Protein AF-A0A820RQ35-F1 (afdb_monomer_lite)

Secondary structure (DSSP, 8-state):
-HHHHHHHHHHHHHHHHHHHHHHHHHHHTT--EEEEETTTTEESSSPP-S----TT-GGGGGGT-EEEE-SS-EEEEBTTTBT------EEESS-TT-HHHHHHIIIIIHHHHTTS----------------------

Foldseek 3Di:
DVVVVVVLVVVLVVVVVLLVVLQVLCVVVVKHKWWQRQVFQATPPDDDDPDGHHQLDPVCVVQVWDWDDPPVDIATQDPVCGRPFDFIDMDIPDDCPPPSNVVSCCPRAVVVVVPDPDDDDDDDDDPDDDDDPRRTDD

Radius of gyration: 15.51 Å; chains: 1; bounding box: 40×39×36 Å

pLDDT: mean 77.65, std 22.09, range [25.84, 96.56]

Sequence (138 aa):
SPKVEEERNELTGQFIKLAHEMCAYLAAKQYWADFIDPSSGRPYYGPHTSDTLFETDERFRYFGINIVDLGCCRVVEHLQHGTHVFVGCVFTSALKNDPNVQHLLKEFVTPQLKNQPLQETTEEKNDNNSVLSAINLK

Structure (mmCIF, N/CA/C/O backbone):
data_AF-A0A820RQ35-F1
#
_entry.id   AF-A0A820RQ35-F1
#
loop_
_atom_site.group_PDB
_atom_site.id
_atom_site.type_symbol
_atom_site.label_atom_id
_atom_site.label_alt_id
_atom_site.label_comp_id
_atom_site.label_asym_id
_atom_site.label_entity_id
_atom_site.label_seq_id
_atom_site.pdbx_PDB_ins_code
_atom_site.Cartn_x
_atom_site.Cartn_y
_atom_site.Cartn_z
_atom_site.occupancy
_atom_site.B_iso_or_equiv
_atom_site.auth_seq_id
_atom_site.auth_comp_id
_atom_site.auth_asym_id
_atom_site.auth_atom_id
_atom_site.pdbx_PDB_model_num
ATOM 1 N N . SER A 1 1 ? -9.287 5.940 20.243 1.00 87.25 1 SER A N 1
ATOM 2 C CA . SER A 1 1 ? -8.687 6.314 21.550 1.00 87.25 1 SER A CA 1
ATOM 3 C C . SER A 1 1 ? -7.380 7.034 21.267 1.00 87.25 1 SER A C 1
ATOM 5 O O . SER A 1 1 ? -6.721 6.587 20.338 1.00 87.25 1 SER A O 1
ATOM 7 N N . PRO A 1 2 ? -6.979 8.084 22.009 1.00 90.00 2 PRO A N 1
ATOM 8 C CA . PRO A 1 2 ? -5.741 8.823 21.727 1.00 90.00 2 PRO A CA 1
ATOM 9 C C . PRO A 1 2 ? -4.505 7.925 21.578 1.00 90.00 2 PRO A C 1
ATOM 11 O O . PRO A 1 2 ? -3.732 8.104 20.650 1.00 90.00 2 PRO A O 1
ATOM 14 N N . LYS A 1 3 ? -4.393 6.889 22.417 1.00 89.69 3 LYS A N 1
ATOM 15 C CA . LYS A 1 3 ? -3.297 5.913 22.364 1.00 89.69 3 LYS A CA 1
ATOM 16 C C . LYS A 1 3 ? -3.260 5.096 21.062 1.00 89.69 3 LYS A C 1
ATOM 18 O O . LYS A 1 3 ? -2.190 4.817 20.549 1.00 89.69 3 LYS A O 1
ATOM 23 N N . VAL A 1 4 ? -4.429 4.727 20.535 1.00 87.19 4 VAL A N 1
ATOM 24 C CA . VAL A 1 4 ? -4.543 3.970 19.271 1.00 87.19 4 VAL A CA 1
ATOM 25 C C . VAL A 1 4 ? -4.160 4.852 18.083 1.00 87.19 4 VAL A C 1
ATOM 27 O O . VAL A 1 4 ? -3.538 4.390 17.139 1.00 87.19 4 VAL A O 1
ATOM 30 N N . GLU A 1 5 ? -4.509 6.139 18.135 1.00 88.06 5 GLU A N 1
ATOM 31 C CA . GLU A 1 5 ? -4.133 7.096 17.091 1.00 88.06 5 GLU A CA 1
ATOM 32 C C . GLU A 1 5 ? -2.621 7.366 17.087 1.00 88.06 5 GLU A C 1
ATOM 34 O O . GLU A 1 5 ? -2.025 7.473 16.020 1.00 88.06 5 GLU A O 1
ATOM 39 N N . GLU A 1 6 ? -2.003 7.460 18.267 1.00 92.19 6 GLU A N 1
ATOM 40 C CA . GLU A 1 6 ? -0.550 7.591 18.428 1.00 92.19 6 GLU A CA 1
ATOM 41 C C . GLU A 1 6 ? 0.185 6.379 17.841 1.00 92.19 6 GLU A C 1
ATOM 43 O O . GLU A 1 6 ? 1.012 6.547 16.948 1.00 92.19 6 GLU A O 1
ATOM 48 N N . GLU A 1 7 ? -0.213 5.168 18.237 1.00 90.25 7 GLU A N 1
ATOM 49 C CA . GLU A 1 7 ? 0.311 3.909 17.693 1.00 90.25 7 GLU A CA 1
ATOM 50 C C . GLU A 1 7 ? 0.144 3.833 16.167 1.00 90.25 7 GLU A C 1
ATOM 52 O O . GLU A 1 7 ? 1.100 3.552 15.442 1.00 90.25 7 GLU A O 1
ATOM 57 N N . ARG A 1 8 ? -1.040 4.177 15.640 1.00 88.69 8 ARG A N 1
ATOM 58 C CA . ARG A 1 8 ? -1.276 4.209 14.188 1.00 88.69 8 ARG A CA 1
ATOM 59 C C . ARG A 1 8 ? -0.332 5.183 13.484 1.00 88.69 8 ARG A C 1
ATOM 61 O O . ARG A 1 8 ? 0.182 4.864 12.412 1.00 88.69 8 ARG A O 1
ATOM 68 N N . ASN A 1 9 ? -0.106 6.367 14.047 1.00 91.00 9 ASN A N 1
ATOM 69 C CA . ASN A 1 9 ? 0.777 7.368 13.449 1.00 91.00 9 ASN A CA 1
ATOM 70 C C . ASN A 1 9 ? 2.242 6.903 13.453 1.00 91.00 9 ASN A C 1
ATOM 72 O O . ASN A 1 9 ? 2.949 7.106 12.464 1.00 91.00 9 ASN A O 1
ATOM 76 N N . GLU A 1 10 ? 2.686 6.240 14.522 1.00 91.56 10 GLU A N 1
ATOM 77 C CA . GLU A 1 10 ? 4.020 5.637 14.602 1.00 91.56 10 GLU A CA 1
ATOM 78 C C . GLU A 1 10 ? 4.209 4.545 13.541 1.00 91.56 10 GLU A C 1
ATOM 80 O O . GLU A 1 10 ? 5.177 4.592 12.775 1.00 91.56 10 GLU A O 1
ATOM 85 N N . LEU A 1 11 ? 3.261 3.608 13.436 1.00 89.12 11 LEU A N 1
ATOM 86 C CA . LEU A 1 11 ? 3.282 2.538 12.431 1.00 89.12 11 LEU A CA 1
ATOM 87 C C . LEU A 1 11 ? 3.225 3.096 11.005 1.00 89.12 11 LEU A C 1
ATOM 89 O O . LEU A 1 11 ? 3.957 2.636 10.130 1.00 89.12 11 LEU A O 1
ATOM 93 N N . THR A 1 12 ? 2.434 4.148 10.781 1.00 91.06 12 THR A N 1
ATOM 94 C CA . THR A 1 12 ? 2.371 4.849 9.490 1.00 91.06 12 THR A CA 1
ATOM 95 C C . THR A 1 12 ? 3.735 5.421 9.106 1.00 91.06 12 THR A C 1
ATOM 97 O O . THR A 1 12 ? 4.188 5.232 7.977 1.00 91.06 12 THR A O 1
ATOM 100 N N . GLY A 1 13 ? 4.435 6.070 10.041 1.00 91.38 13 GLY A N 1
ATOM 101 C CA . GLY A 1 13 ? 5.779 6.598 9.797 1.00 91.38 13 GLY A CA 1
ATOM 102 C C . GLY A 1 13 ? 6.798 5.503 9.471 1.00 91.38 13 GLY A C 1
ATOM 103 O O . GLY A 1 13 ? 7.594 5.649 8.538 1.00 91.38 13 GLY A O 1
ATOM 104 N N . GLN A 1 14 ? 6.748 4.381 10.194 1.00 91.06 14 GLN A N 1
ATOM 105 C CA . GLN A 1 14 ? 7.603 3.221 9.928 1.00 91.06 14 GLN A CA 1
ATOM 106 C C . GLN A 1 14 ? 7.318 2.607 8.551 1.00 91.06 14 GLN A C 1
ATOM 108 O O . GLN A 1 14 ? 8.255 2.322 7.801 1.00 91.06 14 GLN A O 1
ATOM 113 N N . PHE A 1 15 ? 6.039 2.464 8.191 1.00 92.31 15 PHE A N 1
ATOM 114 C CA . PHE A 1 15 ? 5.616 1.960 6.889 1.00 92.31 15 PHE A CA 1
ATOM 115 C C . PHE A 1 15 ? 6.112 2.841 5.749 1.00 92.31 15 PHE A C 1
ATOM 117 O O . PHE A 1 15 ? 6.722 2.325 4.820 1.00 92.31 15 PHE A O 1
ATOM 124 N N . ILE A 1 16 ? 5.896 4.158 5.826 1.00 93.56 16 ILE A N 1
ATOM 125 C CA . ILE A 1 16 ? 6.314 5.094 4.773 1.00 93.56 16 ILE A CA 1
ATOM 126 C C . ILE A 1 16 ? 7.822 4.995 4.543 1.00 93.56 16 ILE A C 1
ATOM 128 O O . ILE A 1 16 ? 8.263 4.917 3.398 1.00 93.56 16 ILE A O 1
ATOM 132 N N . LYS A 1 17 ? 8.618 4.943 5.619 1.00 92.81 17 LYS A N 1
ATOM 133 C CA . LYS A 1 17 ? 10.073 4.791 5.510 1.00 92.81 17 LYS A CA 1
ATOM 134 C C . LYS A 1 17 ? 10.450 3.489 4.795 1.00 92.81 17 LYS A C 1
ATOM 136 O O . LYS A 1 17 ? 11.228 3.518 3.845 1.00 92.81 17 LYS A O 1
ATOM 141 N N . LEU A 1 18 ? 9.874 2.367 5.220 1.00 92.56 18 LEU A N 1
ATOM 142 C CA . LEU A 1 18 ? 10.151 1.054 4.640 1.00 92.56 18 LEU A CA 1
ATOM 143 C C . LEU A 1 18 ? 9.703 0.960 3.172 1.00 92.56 18 LEU A C 1
ATOM 145 O O . LEU A 1 18 ? 10.450 0.494 2.316 1.00 92.56 18 LEU A O 1
ATOM 149 N N . ALA A 1 19 ? 8.498 1.437 2.864 1.00 93.50 19 ALA A N 1
ATOM 150 C CA . ALA A 1 19 ? 7.949 1.448 1.514 1.00 93.50 19 ALA A CA 1
ATOM 151 C C . ALA A 1 19 ? 8.785 2.329 0.575 1.00 93.50 19 ALA A C 1
ATOM 153 O O . ALA A 1 19 ? 9.009 1.961 -0.581 1.00 93.50 19 ALA A O 1
ATOM 154 N N . HIS A 1 20 ? 9.308 3.451 1.078 1.00 94.62 20 HIS A N 1
ATOM 155 C CA . HIS A 1 20 ? 10.243 4.299 0.346 1.00 94.62 20 HIS A CA 1
ATOM 156 C C . HIS A 1 20 ? 11.533 3.544 -0.009 1.00 94.62 20 HIS A C 1
ATOM 158 O O . HIS A 1 20 ? 11.943 3.557 -1.170 1.00 94.62 20 HIS A O 1
ATOM 164 N N . GLU A 1 21 ? 12.133 2.834 0.952 1.00 94.44 21 GLU A N 1
ATOM 165 C CA . GLU A 1 21 ? 13.334 2.012 0.737 1.00 94.44 21 GLU A CA 1
ATOM 166 C C . GLU A 1 21 ? 13.085 0.893 -0.293 1.00 94.44 21 GLU A C 1
ATOM 168 O O . GLU A 1 21 ? 13.874 0.720 -1.227 1.00 94.44 21 GLU A O 1
ATOM 173 N N . MET A 1 22 ? 11.950 0.192 -0.197 1.00 93.69 22 MET A N 1
ATOM 174 C CA . MET A 1 22 ? 11.554 -0.848 -1.157 1.00 93.69 22 MET A CA 1
ATOM 175 C C . MET A 1 22 ? 11.350 -0.288 -2.573 1.00 93.69 22 MET A C 1
ATOM 177 O O . MET A 1 22 ? 11.840 -0.865 -3.548 1.00 93.69 22 MET A O 1
ATOM 181 N N . CYS A 1 23 ? 10.656 0.848 -2.706 1.00 95.31 23 CYS A N 1
ATOM 182 C CA . CYS A 1 23 ? 10.439 1.488 -4.003 1.00 95.31 23 CYS A CA 1
ATOM 183 C C . CYS A 1 23 ? 11.755 1.977 -4.616 1.00 95.31 23 CYS A C 1
ATOM 185 O O . CYS A 1 23 ? 11.978 1.776 -5.807 1.00 95.31 23 CYS A O 1
ATOM 187 N N . ALA A 1 24 ? 12.651 2.558 -3.812 1.00 95.50 24 ALA A N 1
ATOM 188 C CA . ALA A 1 24 ? 13.968 2.991 -4.271 1.00 95.50 24 ALA A CA 1
ATOM 189 C C . ALA A 1 24 ? 14.818 1.811 -4.769 1.00 95.50 24 ALA A C 1
ATOM 191 O O . ALA A 1 24 ? 15.446 1.905 -5.827 1.00 95.50 24 ALA A O 1
ATOM 192 N N . TYR A 1 25 ? 14.791 0.678 -4.057 1.00 95.31 25 TYR A N 1
ATOM 193 C CA . TYR A 1 25 ? 15.462 -0.549 -4.489 1.00 95.31 25 TYR A CA 1
ATOM 194 C C . TYR A 1 25 ? 14.947 -1.030 -5.854 1.00 95.31 25 TYR A C 1
ATOM 196 O O . TYR A 1 25 ? 15.741 -1.313 -6.753 1.00 95.31 25 TYR A O 1
ATOM 204 N N . LEU A 1 26 ? 13.625 -1.091 -6.037 1.00 94.69 26 LEU A N 1
ATOM 205 C CA . LEU A 1 26 ? 13.005 -1.541 -7.289 1.00 94.69 26 LEU A CA 1
ATOM 206 C C . LEU A 1 26 ? 13.258 -0.563 -8.444 1.00 94.69 26 LEU A C 1
ATOM 208 O O . LEU A 1 26 ? 13.599 -0.991 -9.549 1.00 94.69 26 LEU A O 1
ATOM 212 N N . ALA A 1 27 ? 13.185 0.741 -8.177 1.00 94.69 27 ALA A N 1
ATOM 213 C CA . ALA A 1 27 ? 13.486 1.783 -9.152 1.00 94.69 27 ALA A CA 1
ATOM 214 C C . ALA A 1 27 ? 14.940 1.703 -9.646 1.00 94.69 27 ALA A C 1
ATOM 216 O O . ALA A 1 27 ? 15.198 1.813 -10.846 1.00 94.69 27 ALA A O 1
ATOM 217 N N . ALA A 1 28 ? 15.899 1.410 -8.758 1.00 96.56 28 ALA A N 1
ATOM 218 C CA . ALA A 1 28 ? 17.297 1.187 -9.139 1.00 96.56 28 ALA A CA 1
ATOM 219 C C . ALA A 1 28 ? 17.480 -0.021 -10.083 1.00 96.56 28 ALA A C 1
ATOM 221 O O . ALA A 1 28 ? 18.462 -0.086 -10.824 1.00 96.56 28 ALA A O 1
ATOM 222 N N . LYS A 1 29 ? 16.525 -0.959 -10.096 1.00 95.31 29 LYS A N 1
ATOM 223 C CA . LYS A 1 29 ? 16.457 -2.103 -11.021 1.00 95.31 29 LYS A CA 1
ATOM 224 C C . LYS A 1 29 ? 15.589 -1.842 -12.257 1.00 95.31 29 LYS A C 1
ATOM 226 O O . LYS A 1 29 ? 15.315 -2.778 -12.996 1.00 95.31 29 LYS A O 1
ATOM 231 N N . GLN A 1 30 ? 15.208 -0.586 -12.507 1.00 95.44 30 GLN A N 1
ATOM 232 C CA . GLN A 1 30 ? 14.370 -0.160 -13.637 1.00 95.44 30 GLN A CA 1
ATOM 233 C C . GLN A 1 30 ? 12.935 -0.711 -13.601 1.00 95.44 30 GLN A C 1
ATOM 235 O O . GLN A 1 30 ? 12.259 -0.756 -14.628 1.00 95.44 30 GLN A O 1
ATOM 240 N N . TYR A 1 31 ? 12.447 -1.099 -12.421 1.00 95.19 31 TYR A N 1
ATOM 241 C CA . TYR A 1 31 ? 11.038 -1.414 -12.224 1.00 95.19 31 TYR A CA 1
ATOM 242 C C . TYR A 1 31 ? 10.271 -0.176 -11.781 1.00 95.19 31 TYR A C 1
ATOM 244 O O . TYR A 1 31 ? 10.766 0.631 -10.994 1.00 95.19 31 TYR A O 1
ATOM 252 N N . TRP A 1 32 ? 9.032 -0.045 -12.253 1.00 95.31 32 TRP A N 1
ATOM 253 C CA . TRP A 1 32 ? 8.106 0.889 -11.633 1.00 95.31 32 TRP A CA 1
ATOM 254 C C . TRP A 1 32 ? 7.716 0.344 -10.257 1.00 95.31 32 TRP A C 1
ATOM 256 O O . TRP A 1 32 ? 7.461 -0.858 -10.110 1.00 95.31 32 TRP A O 1
ATOM 266 N N . ALA A 1 33 ? 7.676 1.218 -9.259 1.00 95.00 33 ALA A N 1
ATOM 267 C CA . ALA A 1 33 ? 7.183 0.905 -7.931 1.00 95.00 33 ALA A CA 1
ATOM 268 C C . ALA A 1 33 ? 6.551 2.146 -7.299 1.00 95.00 33 ALA A C 1
ATOM 270 O O . ALA A 1 33 ? 7.059 3.257 -7.457 1.00 95.00 33 ALA A O 1
ATOM 271 N N . ASP A 1 34 ? 5.453 1.941 -6.587 1.00 96.12 34 ASP A N 1
ATOM 272 C CA . ASP A 1 34 ? 4.767 2.965 -5.805 1.00 96.12 34 ASP A CA 1
ATOM 273 C C . ASP A 1 34 ? 4.079 2.300 -4.611 1.00 96.12 34 ASP A C 1
ATOM 275 O O . ASP A 1 34 ? 3.955 1.077 -4.549 1.00 96.12 34 ASP A O 1
ATOM 279 N N . PHE A 1 35 ? 3.618 3.082 -3.652 1.00 95.00 35 PHE A N 1
ATOM 280 C CA . PHE A 1 35 ? 2.858 2.588 -2.516 1.00 95.00 35 PHE A CA 1
ATOM 281 C C . PHE A 1 35 ? 1.693 3.520 -2.212 1.00 95.00 35 PHE A C 1
ATOM 283 O O . PHE A 1 35 ? 1.648 4.660 -2.667 1.00 95.00 35 PHE A O 1
ATOM 290 N N . ILE A 1 36 ? 0.721 3.012 -1.463 1.00 93.75 36 ILE A N 1
ATOM 291 C CA . ILE A 1 36 ? -0.423 3.809 -1.027 1.00 93.75 36 ILE A CA 1
ATOM 292 C C . ILE A 1 36 ? -0.095 4.395 0.336 1.00 93.75 36 ILE A C 1
ATOM 294 O O . ILE A 1 36 ? 0.213 3.654 1.269 1.00 93.75 36 ILE A O 1
ATOM 298 N N . ASP A 1 37 ? -0.174 5.717 0.445 1.00 92.19 37 ASP A N 1
ATOM 299 C CA . ASP A 1 37 ? -0.123 6.421 1.719 1.00 92.19 37 ASP A CA 1
ATOM 300 C C . ASP A 1 37 ? -1.317 5.991 2.592 1.00 92.19 37 ASP A C 1
ATOM 302 O O . ASP A 1 37 ? -2.462 6.291 2.235 1.00 92.19 37 ASP A O 1
ATOM 306 N N . PRO A 1 38 ? -1.084 5.321 3.737 1.00 89.88 38 PRO A N 1
ATOM 307 C CA . PRO A 1 38 ? -2.151 4.821 4.604 1.00 89.88 38 PRO A CA 1
ATOM 308 C C . PRO A 1 38 ? -3.068 5.928 5.133 1.00 89.88 38 PRO A C 1
ATOM 310 O O . PRO A 1 38 ? -4.251 5.692 5.366 1.00 89.88 38 PRO A O 1
ATOM 313 N N . SER A 1 39 ? -2.546 7.150 5.288 1.00 89.56 39 SER A N 1
ATOM 314 C CA . SER A 1 39 ? -3.303 8.272 5.851 1.00 89.56 39 SER A CA 1
ATOM 315 C C . SER A 1 39 ? -4.301 8.882 4.862 1.00 89.56 39 SER A C 1
ATOM 317 O O . SER A 1 39 ? -5.366 9.353 5.263 1.00 89.56 39 SER A O 1
ATOM 319 N N . SER A 1 40 ? -3.982 8.857 3.566 1.00 90.44 40 SER A N 1
ATOM 320 C CA . SER A 1 40 ? -4.797 9.474 2.513 1.00 90.44 40 SER A CA 1
ATOM 321 C C . SER A 1 40 ? -5.468 8.465 1.579 1.00 90.44 40 SER A C 1
ATOM 323 O O . SER A 1 40 ? -6.399 8.827 0.854 1.00 90.44 40 SER A O 1
ATOM 325 N N . GLY A 1 41 ? -5.010 7.211 1.589 1.00 91.19 41 GLY A N 1
ATOM 326 C CA . GLY A 1 41 ? -5.441 6.151 0.685 1.00 91.19 41 GLY A CA 1
ATOM 327 C C . GLY A 1 41 ? -5.004 6.376 -0.763 1.00 91.19 41 GLY A C 1
ATOM 328 O O . GLY A 1 41 ? -5.621 5.825 -1.670 1.00 91.19 41 GLY A O 1
ATOM 329 N N . ARG A 1 42 ? -3.997 7.217 -1.017 1.00 92.94 42 ARG A N 1
ATOM 330 C CA . ARG A 1 42 ? -3.603 7.649 -2.370 1.00 92.94 42 ARG A CA 1
ATOM 331 C C . ARG A 1 42 ? -2.208 7.150 -2.745 1.00 92.94 42 ARG A C 1
ATOM 333 O O . ARG A 1 42 ? -1.411 6.895 -1.844 1.00 92.94 42 ARG A O 1
ATOM 340 N N . PRO A 1 43 ? -1.891 7.044 -4.050 1.00 94.06 43 PRO A N 1
ATOM 341 C CA . PRO A 1 43 ? -0.521 6.808 -4.501 1.00 94.06 43 PRO A CA 1
ATOM 342 C C . PRO A 1 43 ? 0.435 7.853 -3.922 1.00 94.06 43 PRO A C 1
ATOM 344 O O . PRO A 1 43 ? 0.103 9.040 -3.900 1.00 94.06 43 PRO A O 1
ATOM 347 N N . TYR A 1 44 ? 1.601 7.415 -3.451 1.00 94.88 44 TYR A N 1
ATOM 348 C CA . TYR A 1 44 ? 2.576 8.295 -2.816 1.00 94.88 44 TYR A CA 1
ATOM 349 C C . TYR A 1 44 ? 3.385 9.090 -3.848 1.00 94.88 44 TYR A C 1
ATOM 351 O O . TYR A 1 44 ? 3.606 10.287 -3.666 1.00 94.88 44 TYR A O 1
ATOM 359 N N . TYR A 1 45 ? 3.814 8.450 -4.942 1.00 94.31 45 TYR A N 1
ATOM 360 C CA . TYR A 1 45 ? 4.536 9.126 -6.031 1.00 94.31 45 TYR A CA 1
ATOM 361 C C . TYR A 1 45 ? 3.649 9.475 -7.224 1.00 94.31 45 TYR A C 1
ATOM 363 O O . TYR A 1 45 ? 3.932 10.433 -7.947 1.00 94.31 45 TYR A O 1
ATOM 371 N N . GLY A 1 46 ? 2.614 8.672 -7.470 1.00 89.69 46 GLY A N 1
ATOM 372 C CA . GLY A 1 46 ? 1.689 8.863 -8.576 1.00 89.69 46 GLY A CA 1
ATOM 373 C C . GLY A 1 46 ? 0.898 10.176 -8.507 1.00 89.69 46 GLY A C 1
ATOM 374 O O . GLY A 1 46 ? 0.797 10.819 -7.460 1.00 89.69 46 GLY A O 1
ATOM 375 N N . PRO A 1 47 ? 0.305 10.599 -9.638 1.00 87.88 47 PRO A N 1
ATOM 376 C CA . PRO A 1 47 ? -0.552 11.772 -9.664 1.00 87.88 47 PRO A CA 1
ATOM 377 C C . PRO A 1 47 ? -1.793 11.555 -8.797 1.00 87.88 47 PRO A C 1
ATOM 379 O O . PRO A 1 47 ? -2.269 10.436 -8.605 1.00 87.88 47 PRO A O 1
ATOM 382 N N . HIS A 1 48 ? -2.362 12.658 -8.323 1.00 85.94 48 HIS A N 1
ATOM 383 C CA . HIS A 1 48 ? -3.579 12.598 -7.537 1.00 85.94 48 HIS A CA 1
ATOM 384 C C . HIS A 1 48 ? -4.762 12.071 -8.375 1.00 85.94 48 HIS A C 1
ATOM 386 O O . HIS A 1 48 ? -5.157 12.684 -9.367 1.00 85.94 48 HIS A O 1
ATOM 392 N N . THR A 1 49 ? -5.344 10.952 -7.938 1.00 88.12 49 THR A N 1
ATOM 393 C CA . THR A 1 49 ? -6.573 10.353 -8.479 1.00 88.12 49 THR A CA 1
ATOM 394 C C . THR A 1 49 ? -7.745 10.518 -7.514 1.00 88.12 49 THR A C 1
ATOM 396 O O . THR A 1 49 ? -7.548 10.606 -6.302 1.00 88.12 49 THR A O 1
ATOM 399 N N . SER A 1 50 ? -8.978 10.525 -8.030 1.00 87.38 50 SER A N 1
ATOM 400 C CA . SER A 1 50 ? -10.185 10.453 -7.190 1.00 87.38 50 SER A CA 1
ATOM 401 C C . SER A 1 50 ? -10.316 9.114 -6.464 1.00 87.38 50 SER A C 1
ATOM 403 O O . SER A 1 50 ? -10.942 9.054 -5.409 1.00 87.38 50 SER A O 1
ATOM 405 N N . ASP A 1 51 ? -9.726 8.059 -7.025 1.00 88.12 51 ASP A N 1
ATOM 406 C CA . ASP A 1 51 ? -9.734 6.725 -6.439 1.00 88.12 51 ASP A CA 1
ATOM 407 C C . ASP A 1 51 ? -8.789 6.648 -5.241 1.00 88.12 51 ASP A C 1
ATOM 409 O O . ASP A 1 51 ? -7.662 7.152 -5.291 1.00 88.12 51 ASP A O 1
ATOM 413 N N . THR A 1 52 ? -9.249 5.982 -4.184 1.00 89.56 52 THR A N 1
ATOM 414 C CA . THR A 1 52 ? -8.480 5.722 -2.964 1.00 89.56 52 THR A CA 1
ATOM 415 C C . THR A 1 52 ? -8.489 4.236 -2.623 1.00 89.56 52 THR A C 1
ATOM 417 O O . THR A 1 52 ? -9.373 3.499 -3.055 1.00 89.56 52 THR A O 1
ATOM 420 N N . LEU A 1 53 ? -7.504 3.779 -1.853 1.00 88.06 53 LEU A N 1
ATOM 421 C CA . LEU A 1 53 ? -7.415 2.446 -1.262 1.00 88.06 53 LEU A CA 1
ATOM 422 C C . LEU A 1 53 ? -7.060 2.605 0.220 1.00 88.06 53 LEU A C 1
ATOM 424 O O . LEU A 1 53 ? -5.908 2.844 0.560 1.00 88.06 53 LEU A O 1
ATOM 428 N N . PHE A 1 54 ? -8.058 2.514 1.096 1.00 88.19 54 PHE A N 1
ATOM 429 C CA . PHE A 1 54 ? -7.861 2.612 2.546 1.00 88.19 54 PHE A CA 1
ATOM 430 C C . PHE A 1 54 ? -7.648 1.236 3.166 1.00 88.19 54 PHE A C 1
ATOM 432 O O . PHE A 1 54 ? -8.157 0.258 2.641 1.00 88.19 54 PHE A O 1
ATOM 439 N N . GLU A 1 55 ? -6.985 1.167 4.318 1.00 80.81 55 GLU A N 1
ATOM 440 C CA . GLU A 1 55 ? -6.677 -0.061 5.076 1.00 80.81 55 GLU A CA 1
ATOM 441 C C . GLU A 1 55 ? -7.851 -1.049 5.253 1.00 80.81 55 GLU A C 1
ATOM 443 O O . GLU A 1 55 ? -7.636 -2.255 5.260 1.00 80.81 55 GLU A O 1
ATOM 448 N N . THR A 1 56 ? -9.094 -0.562 5.335 1.00 85.50 56 THR A N 1
ATOM 449 C CA . THR A 1 56 ? -10.322 -1.365 5.524 1.00 85.50 56 THR A CA 1
ATOM 450 C C . THR A 1 56 ? -11.101 -1.640 4.229 1.00 85.50 56 THR A C 1
ATOM 452 O O . THR A 1 56 ? -12.265 -2.047 4.267 1.00 85.50 56 THR A O 1
ATOM 455 N N . ASP A 1 57 ? -10.496 -1.394 3.068 1.00 86.94 57 ASP A N 1
ATOM 456 C CA . ASP A 1 57 ? -11.140 -1.568 1.769 1.00 86.94 57 ASP A CA 1
ATOM 457 C C . ASP A 1 57 ? -11.475 -3.040 1.473 1.00 86.94 57 ASP A C 1
ATOM 459 O O . ASP A 1 57 ? -10.677 -3.948 1.700 1.00 86.94 57 ASP A O 1
ATOM 463 N N . GLU A 1 58 ? -12.658 -3.293 0.911 1.00 86.19 58 GLU A N 1
ATOM 464 C CA . GLU A 1 58 ? -13.135 -4.651 0.620 1.00 86.19 58 GLU A CA 1
ATOM 465 C C . GLU A 1 58 ? -12.254 -5.406 -0.374 1.00 86.19 58 GLU A C 1
ATOM 467 O O . GLU A 1 58 ? -12.223 -6.640 -0.353 1.00 86.19 58 GLU A O 1
ATOM 472 N N . ARG A 1 59 ? -11.501 -4.689 -1.216 1.00 85.94 59 ARG A N 1
ATOM 473 C CA . ARG A 1 59 ? -10.547 -5.297 -2.149 1.00 85.94 59 ARG A CA 1
ATOM 474 C C . ARG A 1 59 ? -9.466 -6.103 -1.428 1.00 85.94 59 ARG A C 1
ATOM 476 O O . ARG A 1 59 ? -8.916 -7.022 -2.030 1.00 85.94 59 ARG A O 1
ATOM 483 N N . PHE A 1 60 ? -9.223 -5.853 -0.139 1.00 84.75 60 PHE A N 1
ATOM 484 C CA . PHE A 1 60 ? -8.308 -6.657 0.670 1.00 84.75 60 PHE A CA 1
ATOM 485 C C . PHE A 1 60 ? -8.729 -8.111 0.864 1.00 84.75 60 PHE A C 1
ATOM 487 O O . PHE A 1 60 ? -7.862 -8.968 1.047 1.00 84.75 60 PHE A O 1
ATOM 494 N N . ARG A 1 61 ? -10.017 -8.431 0.685 1.00 84.62 61 ARG A N 1
ATOM 495 C CA . ARG A 1 61 ? -10.494 -9.822 0.673 1.00 84.62 61 ARG A CA 1
ATOM 496 C C . ARG A 1 61 ? -9.813 -10.663 -0.405 1.00 84.62 61 ARG A C 1
ATOM 498 O O . ARG A 1 61 ? -9.496 -11.824 -0.161 1.00 84.62 61 ARG A O 1
ATOM 505 N N . TYR A 1 62 ? -9.514 -10.074 -1.565 1.00 84.06 62 TYR A N 1
ATOM 506 C CA . TYR A 1 62 ? -8.807 -10.768 -2.649 1.00 84.06 62 TYR A CA 1
ATOM 507 C C . TYR A 1 62 ? -7.328 -11.026 -2.339 1.00 84.06 62 TYR A C 1
ATOM 509 O O . TYR A 1 62 ? -6.700 -11.842 -3.007 1.00 84.06 62 TYR A O 1
ATOM 517 N N . PHE A 1 63 ? -6.780 -10.370 -1.314 1.00 78.38 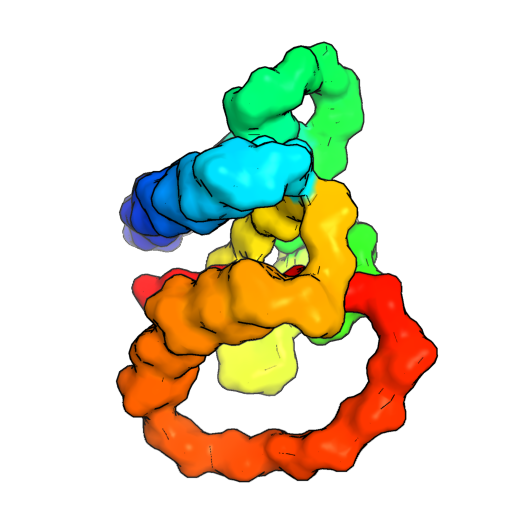63 PHE A N 1
ATOM 518 C CA . PHE A 1 63 ? -5.403 -10.542 -0.855 1.00 78.38 63 PHE A CA 1
ATOM 519 C C . PHE A 1 63 ? -5.309 -11.399 0.421 1.00 78.38 63 PHE A C 1
ATOM 521 O O . PHE A 1 63 ? -4.281 -11.392 1.091 1.00 78.38 63 PHE A O 1
ATOM 528 N N . GLY A 1 64 ? -6.367 -12.148 0.761 1.00 80.31 64 GLY A N 1
ATOM 529 C CA . GLY A 1 64 ? -6.375 -13.086 1.892 1.00 80.31 64 GLY A CA 1
ATOM 530 C C . GLY A 1 64 ? -6.612 -12.444 3.263 1.00 80.31 64 GLY A C 1
ATOM 531 O O . GLY A 1 64 ? -6.430 -13.102 4.284 1.00 80.31 64 GLY A O 1
ATOM 532 N N . ILE A 1 65 ? -7.021 -11.175 3.298 1.00 82.75 65 ILE A N 1
ATOM 533 C CA . ILE A 1 65 ? -7.360 -10.452 4.525 1.00 82.75 65 ILE A CA 1
ATOM 534 C C . ILE A 1 65 ? -8.871 -10.534 4.751 1.00 82.75 65 ILE A C 1
ATOM 536 O O . ILE A 1 65 ? -9.652 -10.276 3.834 1.00 82.75 65 ILE A O 1
ATOM 540 N N . ASN A 1 66 ? -9.310 -10.860 5.968 1.00 85.06 66 ASN A N 1
ATOM 541 C CA . ASN A 1 66 ? -10.735 -10.839 6.274 1.00 85.06 66 ASN A CA 1
ATOM 542 C C . ASN A 1 66 ? -11.192 -9.391 6.497 1.00 85.06 66 ASN A C 1
ATOM 544 O O . ASN A 1 66 ? -10.571 -8.644 7.249 1.00 85.06 66 ASN A O 1
ATOM 548 N N . ILE A 1 67 ? -12.283 -8.992 5.842 1.00 87.81 67 ILE A N 1
ATOM 549 C CA . ILE A 1 67 ? -12.899 -7.673 6.025 1.00 87.81 67 ILE A CA 1
ATOM 550 C C . ILE A 1 67 ? -14.319 -7.895 6.526 1.00 87.81 67 ILE A C 1
ATOM 552 O O . ILE A 1 67 ? -15.151 -8.446 5.798 1.00 87.81 67 ILE A O 1
ATOM 556 N N . VAL A 1 68 ? -14.596 -7.454 7.749 1.00 86.31 68 VAL A N 1
ATOM 557 C CA . VAL A 1 68 ? -15.911 -7.549 8.393 1.00 86.31 68 VAL A CA 1
ATOM 558 C C . VAL A 1 68 ? -16.641 -6.221 8.222 1.00 86.31 68 VAL A C 1
ATOM 560 O O . VAL A 1 68 ? -16.121 -5.171 8.594 1.00 86.31 68 VAL A O 1
ATOM 563 N N . ASP A 1 69 ? -17.839 -6.263 7.646 1.00 87.25 69 ASP A N 1
ATOM 564 C CA . ASP A 1 69 ? -18.688 -5.086 7.454 1.00 87.25 69 ASP A CA 1
ATOM 565 C C . ASP A 1 69 ? -19.662 -4.937 8.634 1.00 87.25 69 ASP A C 1
ATOM 567 O O . ASP A 1 69 ? -20.433 -5.851 8.932 1.00 87.25 69 ASP A O 1
ATOM 571 N N . LEU A 1 70 ? -19.604 -3.792 9.316 1.00 88.12 70 LEU A N 1
ATOM 572 C CA . LEU A 1 70 ? -20.464 -3.425 10.446 1.00 88.12 70 LEU A CA 1
ATOM 573 C C . LEU A 1 70 ? -21.490 -2.340 10.055 1.00 88.12 70 LEU A C 1
ATOM 575 O O . LEU A 1 70 ? -22.090 -1.696 10.919 1.00 88.12 70 LEU A O 1
ATOM 579 N N . GLY A 1 71 ? -21.682 -2.099 8.756 1.00 88.25 71 GLY A N 1
ATOM 580 C CA . GLY A 1 71 ? -22.574 -1.091 8.194 1.00 88.25 71 GLY A CA 1
ATOM 581 C C . GLY A 1 71 ? -21.901 0.275 8.072 1.00 88.25 71 GLY A C 1
ATOM 582 O O . GLY A 1 71 ? -21.596 0.724 6.972 1.00 88.25 71 GLY A O 1
ATOM 583 N N . CYS A 1 72 ? -21.671 0.965 9.194 1.00 86.25 72 CYS A N 1
ATOM 584 C CA . CYS A 1 72 ? -21.049 2.300 9.178 1.00 86.25 72 CYS A CA 1
ATOM 585 C C . CYS A 1 72 ? -19.514 2.271 9.160 1.00 86.25 72 CYS A C 1
ATOM 587 O O . CYS A 1 72 ? -18.883 3.294 8.893 1.00 86.25 72 CYS A O 1
ATOM 589 N N . CYS A 1 73 ? -18.914 1.117 9.446 1.00 84.62 73 CYS A N 1
ATOM 590 C CA . CYS A 1 73 ? -17.477 0.908 9.418 1.00 84.62 73 CYS A CA 1
ATOM 591 C C . CYS A 1 73 ? -17.143 -0.509 8.954 1.00 84.62 73 CYS A C 1
ATOM 593 O O . CYS A 1 73 ? -17.967 -1.423 9.002 1.00 84.62 73 CYS A O 1
ATOM 595 N N . ARG A 1 74 ? -15.901 -0.672 8.508 1.00 87.69 74 ARG A N 1
ATOM 596 C CA . ARG A 1 74 ? -15.321 -1.960 8.143 1.00 87.69 74 ARG A CA 1
ATOM 597 C C . ARG A 1 74 ? -14.147 -2.245 9.064 1.00 87.69 74 ARG A C 1
ATOM 599 O O . ARG A 1 74 ? -13.461 -1.318 9.490 1.00 87.69 74 ARG A O 1
ATOM 606 N N . VAL A 1 75 ? -13.931 -3.515 9.372 1.00 85.44 75 VAL A N 1
ATOM 607 C CA . VAL A 1 75 ? -12.860 -3.973 10.257 1.00 85.44 75 VAL A CA 1
ATOM 608 C C . VAL A 1 75 ? -11.975 -4.945 9.500 1.00 85.44 75 VAL A C 1
ATOM 610 O O . VAL A 1 75 ? -12.467 -5.888 8.882 1.00 85.44 75 VAL A O 1
ATOM 613 N N . VAL A 1 76 ? -10.670 -4.702 9.566 1.00 84.69 76 VAL A N 1
ATOM 614 C CA . VAL A 1 76 ? -9.655 -5.631 9.081 1.00 84.69 76 VAL A CA 1
ATOM 615 C C . VAL A 1 76 ? -9.409 -6.692 10.138 1.00 84.69 76 VAL A C 1
ATOM 617 O O . VAL A 1 76 ? -9.178 -6.372 11.303 1.00 84.69 76 VAL A O 1
ATOM 620 N N . GLU A 1 77 ? -9.418 -7.951 9.724 1.00 84.19 77 GLU A N 1
ATOM 621 C CA . GLU A 1 77 ? -9.087 -9.079 10.575 1.00 84.19 77 GLU A CA 1
ATOM 622 C C . GLU A 1 77 ? -8.083 -10.006 9.879 1.00 84.19 77 GLU A C 1
ATOM 624 O O . GLU A 1 77 ? -8.270 -10.461 8.748 1.00 84.19 77 GLU A O 1
ATOM 629 N N . HIS A 1 78 ? -6.995 -10.302 10.582 1.00 80.25 78 HIS A N 1
ATOM 630 C CA . HIS A 1 78 ? -6.004 -11.286 10.178 1.00 80.25 78 HIS A CA 1
ATOM 631 C C . HIS A 1 78 ? -6.185 -12.570 10.986 1.00 80.25 78 HIS A C 1
ATOM 633 O O . HIS A 1 78 ? -6.298 -12.520 12.209 1.00 80.25 78 HIS A O 1
ATOM 639 N N . LEU A 1 79 ? -6.109 -13.729 10.327 1.00 73.25 79 LEU A N 1
ATOM 640 C CA . LEU A 1 79 ? -6.387 -15.039 10.937 1.00 73.25 79 LEU A CA 1
ATOM 641 C C . LEU A 1 79 ? -5.598 -15.311 12.230 1.00 73.25 79 LEU A C 1
ATOM 643 O O . LEU A 1 79 ? -6.109 -15.956 13.137 1.00 73.25 79 LEU A O 1
ATOM 647 N N . GLN A 1 80 ? -4.361 -14.814 12.322 1.00 73.31 80 GLN A N 1
ATOM 648 C CA . GLN A 1 80 ? -3.498 -15.013 13.495 1.00 73.31 80 GLN A CA 1
ATOM 649 C C . GLN A 1 80 ? -3.476 -13.827 14.474 1.00 73.31 80 GLN A C 1
ATOM 651 O O . GLN A 1 80 ? -3.145 -14.016 15.640 1.00 73.31 80 GLN A O 1
ATOM 656 N N . HIS A 1 81 ? -3.798 -12.610 14.020 1.00 72.69 81 HIS A N 1
ATOM 657 C CA . HIS A 1 81 ? -3.609 -11.373 14.804 1.00 72.69 81 HIS A CA 1
ATOM 658 C C . HIS A 1 81 ? -4.936 -10.666 15.138 1.00 72.69 81 HI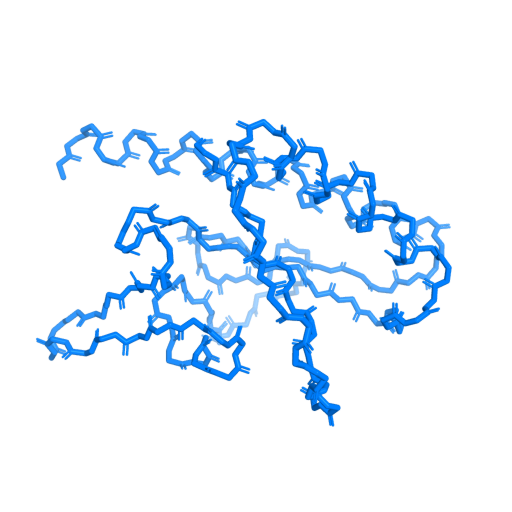S A C 1
ATOM 660 O O . HIS A 1 81 ? -4.948 -9.613 15.779 1.00 72.69 81 HIS A O 1
ATOM 666 N N . GLY A 1 82 ? -6.067 -11.248 14.726 1.00 83.94 82 GLY A N 1
ATOM 667 C CA . GLY A 1 82 ? -7.386 -10.653 14.883 1.00 83.94 82 GLY A CA 1
ATOM 668 C C . GLY A 1 82 ? -7.420 -9.259 14.261 1.00 83.94 82 GLY A C 1
ATOM 669 O O . GLY A 1 82 ? -6.930 -9.050 13.153 1.00 83.94 82 GLY A O 1
ATOM 670 N N . THR A 1 83 ? -7.946 -8.294 15.009 1.00 84.81 83 THR A N 1
ATOM 671 C CA . THR A 1 83 ? -8.091 -6.895 14.584 1.00 84.81 83 THR A CA 1
ATOM 672 C C . THR A 1 83 ? -6.904 -5.999 14.958 1.00 84.81 83 THR A C 1
ATOM 674 O O . THR A 1 83 ? -6.977 -4.789 14.766 1.00 84.81 83 THR A O 1
ATOM 677 N N . HIS A 1 84 ? -5.827 -6.552 15.530 1.00 84.50 84 HIS A N 1
ATOM 678 C CA . HIS A 1 84 ? -4.629 -5.797 15.925 1.00 84.50 84 HIS A CA 1
ATOM 679 C C . HIS A 1 84 ? -3.616 -5.814 14.782 1.00 84.50 84 HIS A C 1
ATOM 681 O O . HIS A 1 84 ? -2.566 -6.447 14.874 1.00 84.50 84 HIS A O 1
ATOM 687 N N . VAL A 1 85 ? -3.988 -5.197 13.661 1.00 83.81 85 VAL A N 1
ATOM 688 C CA . VAL A 1 85 ? -3.187 -5.214 12.438 1.00 83.81 85 VAL A CA 1
ATOM 689 C C . VAL A 1 85 ? -3.141 -3.854 11.771 1.00 83.81 85 VAL A C 1
ATOM 691 O O . VAL A 1 85 ? -4.125 -3.120 11.741 1.00 83.81 85 VAL A O 1
ATOM 694 N N . PHE A 1 86 ? -1.987 -3.568 11.182 1.00 85.25 86 PHE A N 1
ATOM 695 C CA . PHE A 1 86 ? -1.768 -2.448 10.283 1.00 85.25 86 PHE A CA 1
ATOM 696 C C . PHE A 1 86 ? -1.559 -2.989 8.867 1.00 85.25 86 PHE A C 1
ATOM 698 O O . PHE A 1 86 ? -0.786 -3.929 8.669 1.00 85.25 86 PHE A O 1
ATOM 705 N N . VAL A 1 87 ? -2.247 -2.416 7.877 1.00 85.00 87 VAL A N 1
ATOM 706 C CA . VAL A 1 87 ? -2.168 -2.864 6.479 1.00 85.00 87 VAL A CA 1
ATOM 707 C C . VAL A 1 87 ? -1.664 -1.728 5.604 1.00 85.00 87 VAL A C 1
ATOM 709 O O . VAL A 1 87 ? -2.285 -0.675 5.509 1.00 85.00 87 VAL A O 1
ATOM 712 N N . GLY A 1 88 ? -0.551 -1.976 4.916 1.00 88.62 88 GLY A N 1
ATOM 713 C CA . GLY A 1 88 ? 0.007 -1.089 3.901 1.00 88.62 88 GLY A CA 1
ATOM 714 C C . GLY A 1 88 ? 0.238 -1.831 2.587 1.00 88.62 88 GLY A C 1
ATOM 715 O O . GLY A 1 88 ? 0.413 -3.051 2.574 1.00 88.62 88 GLY A O 1
ATOM 716 N N . CYS A 1 89 ? 0.227 -1.097 1.472 1.00 91.00 89 CYS A N 1
ATOM 717 C CA . CYS A 1 89 ? 0.355 -1.672 0.131 1.00 91.00 89 CYS A CA 1
ATOM 718 C C . CYS A 1 89 ? 1.486 -1.044 -0.664 1.00 91.00 89 CYS A C 1
ATOM 720 O O . CYS A 1 89 ? 1.511 0.172 -0.838 1.00 91.00 89 CYS A O 1
ATOM 722 N N . VAL A 1 90 ? 2.343 -1.897 -1.223 1.00 92.38 90 VAL A N 1
ATOM 723 C CA . VAL A 1 90 ? 3.367 -1.534 -2.206 1.00 92.38 90 VAL A CA 1
ATOM 724 C C . VAL A 1 90 ? 3.050 -2.258 -3.511 1.00 92.38 90 VAL A C 1
ATOM 726 O O . VAL A 1 90 ? 2.761 -3.453 -3.516 1.00 92.38 90 VAL A O 1
ATOM 729 N N . PHE A 1 91 ? 3.110 -1.528 -4.615 1.00 92.62 91 PHE A N 1
ATOM 730 C CA . PHE A 1 91 ? 2.835 -1.990 -5.965 1.00 92.62 91 PHE A CA 1
ATOM 731 C C . PHE A 1 91 ? 4.097 -1.888 -6.811 1.00 92.62 91 PHE A C 1
ATOM 733 O O . PHE A 1 91 ? 4.890 -0.961 -6.665 1.00 92.62 91 PHE A O 1
ATOM 740 N N . THR A 1 92 ? 4.288 -2.842 -7.717 1.00 94.31 92 THR A N 1
ATOM 741 C CA . THR A 1 92 ? 5.412 -2.822 -8.652 1.00 94.31 92 THR A CA 1
ATOM 742 C C . THR A 1 92 ? 5.065 -3.522 -9.956 1.00 94.31 92 THR A C 1
ATOM 744 O O . THR A 1 92 ? 4.210 -4.405 -9.990 1.00 94.31 92 THR A O 1
ATOM 747 N N . SER A 1 93 ? 5.743 -3.132 -11.036 1.00 93.69 93 SER A N 1
ATOM 748 C CA . SER A 1 93 ? 5.690 -3.834 -12.320 1.00 93.69 93 SER A CA 1
ATOM 749 C C . SER A 1 93 ? 6.584 -5.081 -12.358 1.00 93.69 93 SER A C 1
ATOM 751 O O . SER A 1 93 ? 6.554 -5.820 -13.341 1.00 93.69 93 SER A O 1
ATOM 753 N N . ALA A 1 94 ? 7.419 -5.299 -11.336 1.00 92.50 94 ALA A N 1
ATOM 754 C CA . ALA A 1 94 ? 8.294 -6.459 -11.252 1.00 92.50 94 ALA A CA 1
ATOM 755 C C . ALA A 1 94 ? 7.490 -7.751 -11.029 1.00 92.50 94 ALA A C 1
ATOM 757 O O . ALA A 1 94 ? 6.534 -7.790 -10.254 1.00 92.50 94 ALA A O 1
ATOM 758 N N . LEU A 1 95 ? 7.893 -8.839 -11.689 1.00 90.38 95 LEU A N 1
ATOM 759 C CA . LEU A 1 95 ? 7.236 -10.135 -11.526 1.00 90.38 95 LEU A CA 1
ATOM 760 C C . LEU A 1 95 ? 7.617 -10.772 -10.187 1.00 90.38 95 LEU A C 1
ATOM 762 O O . LEU A 1 95 ? 8.770 -10.717 -9.770 1.00 90.38 95 LEU A O 1
ATOM 766 N N . LYS A 1 96 ? 6.675 -11.484 -9.557 1.00 83.81 96 LYS A N 1
ATOM 767 C CA . LYS A 1 96 ? 6.893 -12.206 -8.288 1.00 83.81 96 LYS A CA 1
ATOM 768 C C . LYS A 1 96 ? 8.169 -13.051 -8.287 1.00 83.81 96 LYS A C 1
ATOM 770 O O . LYS A 1 96 ? 8.905 -13.055 -7.307 1.00 83.81 96 LYS A O 1
ATOM 775 N N . ASN A 1 97 ? 8.398 -13.799 -9.363 1.00 86.31 97 ASN A N 1
ATOM 776 C CA . ASN A 1 97 ? 9.500 -14.758 -9.453 1.00 86.31 97 ASN A CA 1
ATOM 777 C C . ASN A 1 97 ? 10.823 -14.107 -9.885 1.00 86.31 97 ASN A C 1
ATOM 779 O O . ASN A 1 97 ? 11.818 -14.811 -10.043 1.00 86.31 97 ASN A O 1
ATOM 783 N N . ASP A 1 98 ? 10.846 -12.785 -10.077 1.00 92.06 98 ASP A N 1
ATOM 784 C CA . ASP A 1 98 ? 12.073 -12.056 -10.367 1.00 92.06 98 ASP A CA 1
ATOM 785 C C . ASP A 1 98 ? 13.055 -12.173 -9.183 1.00 92.06 98 ASP A C 1
ATOM 787 O O . ASP A 1 98 ? 12.655 -11.971 -8.029 1.00 92.06 98 ASP A O 1
ATOM 791 N N . PRO A 1 99 ? 14.343 -12.477 -9.426 1.00 93.06 99 PRO A N 1
ATOM 792 C CA . PRO A 1 99 ? 15.331 -12.612 -8.360 1.00 93.06 99 PRO A CA 1
ATOM 793 C C . PRO A 1 99 ? 15.462 -11.376 -7.460 1.00 93.06 99 PRO A C 1
ATOM 795 O O . PRO A 1 99 ? 15.692 -11.529 -6.260 1.00 93.06 99 PRO A O 1
ATOM 798 N N . ASN A 1 100 ? 15.291 -10.165 -8.002 1.00 92.19 100 ASN A N 1
ATOM 799 C CA . ASN A 1 100 ? 15.359 -8.922 -7.231 1.00 92.19 100 ASN A CA 1
ATOM 800 C C . ASN A 1 100 ? 14.154 -8.793 -6.292 1.00 92.19 100 ASN A C 1
ATOM 802 O O . ASN A 1 100 ? 14.315 -8.381 -5.147 1.00 92.19 100 ASN A O 1
ATOM 806 N N . VAL A 1 101 ? 12.962 -9.201 -6.739 1.00 89.88 101 VAL A N 1
ATOM 807 C CA . VAL A 1 101 ? 11.758 -9.228 -5.891 1.00 89.88 101 VAL A CA 1
ATOM 808 C C . VAL A 1 101 ? 11.908 -10.278 -4.796 1.00 89.88 101 VAL A C 1
ATOM 810 O O . VAL A 1 101 ? 11.653 -9.996 -3.631 1.00 89.88 101 VAL A O 1
ATOM 813 N N . GLN A 1 102 ? 12.393 -11.475 -5.130 1.00 90.31 102 GLN A N 1
ATOM 814 C CA . GLN A 1 102 ? 12.643 -12.529 -4.143 1.00 90.31 102 GLN A CA 1
ATOM 815 C C . GLN A 1 102 ? 13.694 -12.124 -3.102 1.00 90.31 102 GLN A C 1
ATOM 817 O O . GLN A 1 102 ? 13.572 -12.480 -1.930 1.00 90.31 102 GLN A O 1
ATOM 822 N N . HIS A 1 103 ? 14.724 -11.383 -3.513 1.00 90.38 103 HIS A N 1
ATOM 823 C CA . HIS A 1 103 ? 15.714 -10.820 -2.602 1.00 90.38 103 HIS A CA 1
ATOM 824 C C . HIS A 1 103 ? 15.094 -9.764 -1.683 1.00 90.38 103 HIS A C 1
ATOM 826 O O . HIS A 1 103 ? 15.212 -9.885 -0.467 1.00 90.38 103 HIS A O 1
ATOM 832 N N . LEU A 1 104 ? 14.356 -8.808 -2.252 1.00 89.25 104 LEU A N 1
ATOM 833 C CA . LEU A 1 104 ? 13.658 -7.766 -1.503 1.00 89.25 104 LEU A CA 1
ATOM 834 C C . LEU A 1 104 ? 12.668 -8.358 -0.488 1.00 89.25 104 LEU A C 1
ATOM 836 O O . LEU A 1 104 ? 12.651 -7.949 0.668 1.00 89.25 104 LEU A O 1
ATOM 840 N N . LEU A 1 105 ? 11.899 -9.385 -0.853 1.00 86.50 105 LEU A N 1
ATOM 841 C CA . LEU A 1 105 ? 11.001 -10.056 0.093 1.00 86.50 105 LEU A CA 1
ATOM 842 C C . LEU A 1 105 ? 11.774 -10.711 1.251 1.00 86.50 105 LEU A C 1
ATOM 844 O O . LEU A 1 105 ? 11.368 -10.617 2.409 1.00 86.50 105 LEU A O 1
ATOM 848 N N . LYS A 1 106 ? 12.920 -11.337 0.973 1.00 84.38 106 LYS A N 1
ATOM 849 C CA . LYS A 1 106 ? 13.753 -11.964 2.011 1.00 84.38 106 LYS A CA 1
ATOM 850 C C . LYS A 1 106 ? 14.426 -10.952 2.934 1.00 84.38 106 LYS A C 1
ATOM 852 O O . LYS A 1 106 ? 14.600 -11.244 4.114 1.00 84.38 106 LYS A O 1
ATOM 857 N N . GLU A 1 107 ? 14.825 -9.805 2.403 1.00 81.44 107 GLU A N 1
ATOM 858 C CA . GLU A 1 107 ? 15.549 -8.771 3.142 1.00 81.44 107 GLU A CA 1
ATOM 859 C C . GLU A 1 107 ? 14.612 -7.869 3.946 1.00 81.44 107 GLU A C 1
ATOM 861 O O . GLU A 1 107 ? 14.900 -7.579 5.100 1.00 81.44 107 GLU A O 1
ATOM 866 N N . PHE A 1 108 ? 13.473 -7.470 3.381 1.00 73.00 108 PHE A N 1
ATOM 867 C CA . PHE A 1 108 ? 12.597 -6.469 3.994 1.00 73.00 108 PHE A CA 1
ATOM 868 C C . PHE A 1 108 ? 11.387 -7.080 4.715 1.00 73.00 108 PHE A C 1
ATOM 870 O O . PHE A 1 108 ? 10.878 -6.482 5.661 1.00 73.00 108 PHE A O 1
ATOM 877 N N . VAL A 1 109 ? 10.935 -8.282 4.327 1.00 68.31 109 VAL A N 1
ATOM 878 C CA . VAL A 1 109 ? 9.724 -8.909 4.900 1.00 68.31 109 VAL A CA 1
ATOM 879 C C . VAL A 1 109 ? 10.073 -10.024 5.890 1.00 68.31 109 VAL A C 1
ATOM 881 O O . VAL A 1 109 ? 9.514 -10.096 6.984 1.00 68.31 109 VAL A O 1
ATOM 884 N N . THR A 1 110 ? 11.024 -10.899 5.557 1.00 57.19 110 THR A N 1
ATOM 885 C CA . THR A 1 110 ? 11.349 -12.063 6.401 1.00 57.19 110 THR A CA 1
ATOM 886 C C . THR A 1 110 ? 11.994 -11.745 7.767 1.00 57.19 110 THR A C 1
ATOM 888 O O . THR A 1 110 ? 11.749 -12.517 8.699 1.00 57.19 110 THR A O 1
ATOM 891 N N . PRO A 1 111 ? 12.768 -10.660 7.986 1.00 50.50 111 PRO A N 1
ATOM 892 C CA . PRO A 1 111 ? 13.327 -10.387 9.315 1.00 50.50 111 PRO A CA 1
ATOM 893 C C . PRO A 1 111 ? 12.268 -10.091 10.385 1.00 50.50 111 PRO A C 1
ATOM 895 O O . PRO A 1 111 ? 12.496 -10.398 11.552 1.00 50.50 111 PRO A O 1
ATOM 898 N N . GLN A 1 112 ? 11.093 -9.580 9.998 1.00 44.16 112 GLN A N 1
ATOM 899 C CA . GLN A 1 112 ? 10.004 -9.285 10.938 1.00 44.16 112 GLN A CA 1
ATOM 900 C C . GLN A 1 112 ? 9.235 -10.542 11.379 1.00 44.16 112 GLN A C 1
ATOM 902 O O . GLN A 1 112 ? 8.737 -10.602 12.503 1.00 44.16 112 GLN A O 1
ATOM 907 N N . LEU A 1 113 ? 9.221 -11.590 10.546 1.00 47.38 113 LEU A N 1
ATOM 908 C CA . LEU A 1 113 ? 8.617 -12.891 10.869 1.00 47.38 113 LEU A CA 1
ATOM 909 C C . LEU A 1 113 ? 9.480 -13.728 11.832 1.00 47.38 113 LEU A C 1
ATOM 911 O O . LEU A 1 113 ? 8.958 -14.555 12.571 1.00 47.38 113 LEU A O 1
ATOM 915 N N . LYS A 1 114 ? 10.805 -13.512 11.863 1.00 35.59 114 LYS A N 1
ATOM 916 C CA . LYS A 1 114 ? 11.734 -14.282 12.717 1.00 35.59 114 LYS A CA 1
ATOM 917 C C . LYS A 1 114 ? 11.728 -13.868 14.193 1.00 35.59 114 LYS A C 1
ATOM 919 O O . LYS A 1 114 ? 12.187 -14.636 15.031 1.00 35.59 114 LYS A O 1
ATOM 924 N N . ASN A 1 115 ? 11.181 -12.697 14.526 1.00 39.34 115 ASN A N 1
ATOM 925 C CA . ASN A 1 115 ? 11.015 -12.231 15.909 1.00 39.34 115 ASN A CA 1
ATOM 926 C C . ASN A 1 115 ? 9.664 -12.659 16.523 1.00 39.34 115 ASN A C 1
ATOM 928 O O . ASN A 1 115 ? 9.153 -12.007 17.441 1.00 39.34 115 ASN A O 1
ATOM 932 N N . GLN A 1 116 ? 9.043 -13.719 16.003 1.00 43.41 116 GLN A N 1
ATOM 933 C CA . GLN A 1 116 ? 7.819 -14.320 16.532 1.00 43.41 116 GLN A CA 1
ATOM 934 C C . GLN A 1 116 ? 8.048 -15.827 16.754 1.00 43.41 116 GLN A C 1
ATOM 936 O O . GLN A 1 116 ? 8.763 -16.452 15.968 1.00 43.41 116 GLN A O 1
ATOM 941 N N . PRO A 1 117 ? 7.505 -16.423 17.832 1.00 27.97 117 PRO A N 1
ATOM 942 C CA . PRO A 1 117 ? 7.630 -17.857 18.056 1.00 27.97 117 PRO A CA 1
ATOM 943 C C . PRO A 1 117 ? 6.993 -18.621 16.888 1.00 27.97 117 PRO A C 1
ATOM 945 O O . PRO A 1 117 ? 5.851 -18.365 16.515 1.00 27.97 117 PRO A O 1
ATOM 948 N N . LEU A 1 118 ? 7.771 -19.537 16.309 1.00 31.72 118 LEU A N 1
ATOM 949 C CA . LEU A 1 118 ? 7.392 -20.391 15.186 1.00 31.72 118 LEU A CA 1
ATOM 950 C C . LEU A 1 118 ? 6.118 -21.179 15.519 1.00 31.72 118 LEU A C 1
ATOM 952 O O . LEU A 1 118 ? 6.121 -21.980 16.452 1.00 31.72 118 LEU A O 1
ATOM 956 N N . GLN A 1 119 ? 5.066 -21.018 14.719 1.00 32.75 119 GLN A N 1
ATOM 957 C CA . GLN A 1 119 ? 4.086 -22.0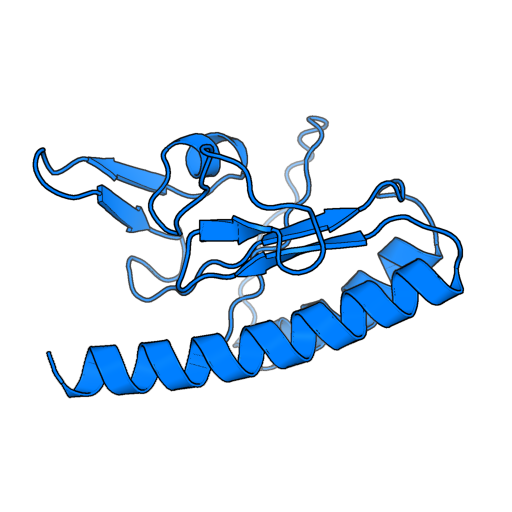82 14.518 1.00 32.75 119 GLN A CA 1
ATOM 958 C C . GLN A 1 119 ? 3.954 -22.330 13.017 1.00 32.75 119 GLN A C 1
ATOM 960 O O . GLN A 1 119 ? 3.692 -21.413 12.237 1.00 32.75 119 GLN A O 1
ATOM 965 N N . GLU A 1 120 ? 4.252 -23.570 12.632 1.00 28.08 120 GLU A N 1
ATOM 966 C CA . GLU A 1 120 ? 4.234 -24.076 11.263 1.00 28.08 120 GLU A CA 1
ATOM 967 C C . GLU A 1 120 ? 2.892 -23.764 10.595 1.00 28.08 120 GLU A C 1
ATOM 969 O O . GLU A 1 120 ? 1.836 -24.156 11.087 1.00 28.08 120 GLU A O 1
ATOM 974 N N . THR A 1 121 ? 2.929 -23.082 9.451 1.00 25.84 121 THR A N 1
ATOM 975 C CA . THR A 1 121 ? 1.796 -23.066 8.525 1.00 25.84 121 THR A CA 1
ATOM 976 C C . THR A 1 121 ? 2.164 -23.946 7.345 1.00 25.84 121 THR A C 1
ATOM 978 O O . THR A 1 121 ? 3.172 -23.746 6.671 1.00 25.84 121 THR A O 1
ATOM 981 N N . THR A 1 122 ? 1.371 -24.997 7.180 1.00 26.83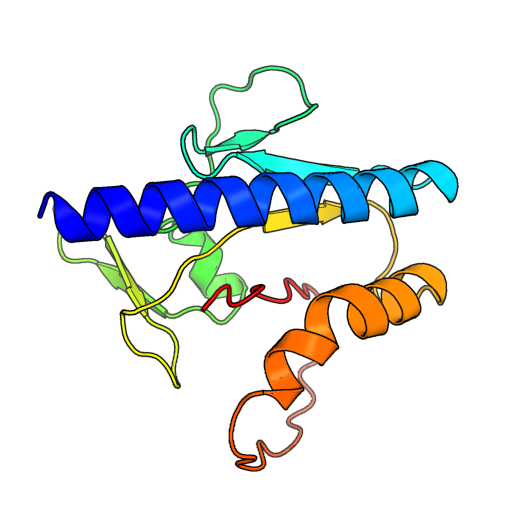 122 THR A N 1
ATOM 982 C CA . THR A 1 122 ? 1.457 -25.966 6.098 1.00 26.83 122 THR A CA 1
ATOM 983 C C . THR A 1 122 ? 1.305 -25.240 4.762 1.00 26.83 122 THR A C 1
ATOM 985 O O . THR A 1 122 ? 0.372 -24.461 4.575 1.00 26.83 122 THR A O 1
ATOM 988 N N . GLU A 1 123 ? 2.242 -25.475 3.844 1.00 30.38 123 GLU A N 1
ATOM 989 C CA . GLU A 1 123 ? 2.198 -24.963 2.476 1.00 30.38 123 GLU A CA 1
ATOM 990 C C . GLU A 1 123 ? 0.966 -25.519 1.741 1.00 30.38 123 GLU A C 1
ATOM 992 O O . GLU A 1 123 ? 0.980 -26.655 1.269 1.00 30.38 123 GLU A O 1
ATOM 997 N N . GLU A 1 124 ? -0.087 -24.715 1.583 1.00 27.45 124 GLU A N 1
ATOM 998 C CA . GLU A 1 124 ? -1.071 -24.929 0.521 1.00 27.45 124 GLU A CA 1
ATOM 999 C C . GLU A 1 124 ? -0.737 -24.025 -0.669 1.00 27.45 124 GLU A C 1
ATOM 1001 O O . GLU A 1 124 ? -0.870 -22.800 -0.639 1.00 27.45 124 GLU A O 1
ATOM 1006 N N . LYS A 1 125 ? -0.265 -24.666 -1.744 1.00 31.52 125 LYS A N 1
ATOM 1007 C CA . LYS A 1 125 ? -0.108 -24.065 -3.068 1.00 31.52 125 LYS A CA 1
ATOM 1008 C C . LYS A 1 125 ? -1.482 -23.646 -3.585 1.00 31.52 125 LYS A C 1
ATOM 1010 O O . LYS A 1 125 ? -2.272 -24.499 -3.977 1.00 31.52 125 LYS A O 1
ATOM 1015 N N . ASN A 1 126 ? -1.732 -22.344 -3.654 1.00 30.50 126 ASN A N 1
ATOM 1016 C CA . ASN A 1 126 ? -2.782 -21.809 -4.509 1.00 30.50 126 ASN A CA 1
ATOM 1017 C C . ASN A 1 126 ? -2.150 -20.888 -5.556 1.00 30.50 126 ASN A C 1
ATOM 1019 O O . ASN A 1 126 ? -1.705 -19.774 -5.267 1.00 30.50 126 ASN A O 1
ATOM 1023 N N . ASP A 1 127 ? -2.075 -21.411 -6.777 1.00 36.75 127 ASP A N 1
ATOM 1024 C CA . ASP A 1 127 ? -1.603 -20.738 -7.982 1.00 36.75 127 ASP A CA 1
ATOM 1025 C C . ASP A 1 127 ? -2.641 -19.708 -8.446 1.00 36.75 127 ASP A C 1
ATOM 1027 O O . ASP A 1 127 ? -3.272 -19.882 -9.477 1.00 36.75 127 ASP A O 1
ATOM 1031 N N . ASN A 1 128 ? -2.846 -18.632 -7.680 1.00 34.34 128 ASN A N 1
ATOM 1032 C CA . ASN A 1 128 ? -3.668 -17.488 -8.085 1.00 34.34 128 ASN A CA 1
ATOM 1033 C C . ASN A 1 128 ? -3.079 -16.173 -7.544 1.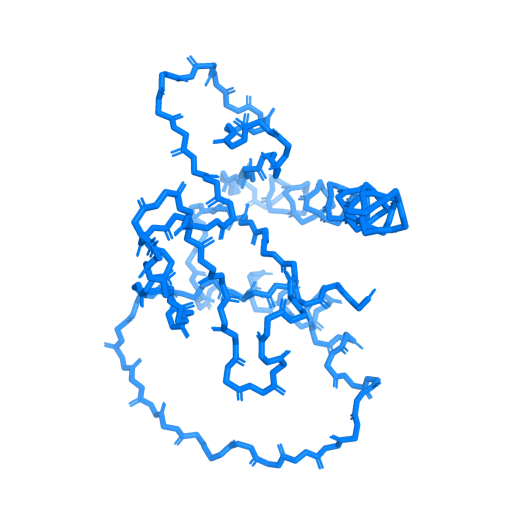00 34.34 128 ASN A C 1
ATOM 1035 O O . ASN A 1 128 ? -3.526 -15.586 -6.568 1.00 34.34 128 ASN A O 1
ATOM 1039 N N . ASN A 1 129 ? -1.986 -15.771 -8.191 1.00 40.31 129 ASN A N 1
ATOM 1040 C CA . ASN A 1 129 ? -1.599 -14.407 -8.569 1.00 40.31 129 ASN A CA 1
ATOM 1041 C C . ASN A 1 129 ? -2.227 -13.206 -7.810 1.00 40.31 129 ASN A C 1
ATOM 1043 O O . ASN A 1 129 ? -3.090 -12.512 -8.334 1.00 40.31 129 ASN A O 1
ATOM 1047 N N . SER A 1 130 ? -1.702 -12.889 -6.625 1.00 31.53 130 SER A N 1
ATOM 1048 C CA . SER A 1 130 ? -1.276 -11.533 -6.228 1.00 31.53 130 SER A CA 1
ATOM 1049 C C . SER A 1 130 ? -0.656 -11.612 -4.835 1.00 31.53 130 SER A C 1
ATOM 1051 O O . SER A 1 130 ? -1.352 -11.689 -3.828 1.00 31.53 130 SER A O 1
ATOM 1053 N N . VAL A 1 131 ? 0.672 -11.647 -4.754 1.00 34.12 131 VAL A N 1
ATOM 1054 C CA . VAL A 1 131 ? 1.364 -11.558 -3.461 1.00 34.12 131 VAL A CA 1
ATOM 1055 C C . VAL A 1 131 ? 1.465 -10.095 -3.071 1.00 34.12 131 VAL A C 1
ATOM 1057 O O . VAL A 1 131 ? 2.379 -9.398 -3.499 1.00 34.12 131 VAL A O 1
ATOM 1060 N N . LEU A 1 132 ? 0.544 -9.656 -2.221 1.00 39.47 132 LEU A N 1
ATOM 1061 C CA . LEU A 1 132 ? 0.861 -8.632 -1.241 1.00 39.47 132 LEU A CA 1
ATOM 1062 C C . LEU A 1 132 ? 1.332 -9.372 0.007 1.00 39.47 132 LEU A C 1
ATOM 1064 O O . LEU A 1 132 ? 0.560 -10.045 0.683 1.00 39.47 132 LEU A O 1
ATOM 1068 N N . SER A 1 133 ? 2.625 -9.287 0.295 1.00 38.38 133 SER A N 1
ATOM 1069 C CA . SER A 1 133 ? 3.098 -9.515 1.653 1.00 38.38 133 SER A CA 1
ATOM 1070 C C . SER A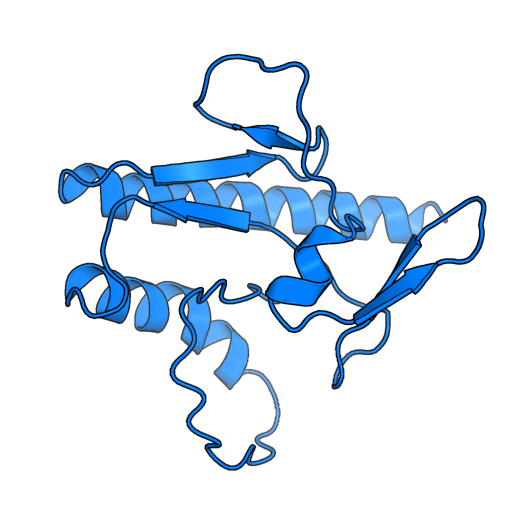 1 133 ? 2.532 -8.382 2.502 1.00 38.38 133 SER A C 1
ATOM 1072 O O . SER A 1 133 ? 3.019 -7.257 2.403 1.00 38.38 133 SER A O 1
ATOM 1074 N N . ALA A 1 134 ? 1.491 -8.653 3.292 1.00 37.03 134 ALA A N 1
ATOM 1075 C CA . ALA A 1 134 ? 1.091 -7.752 4.363 1.00 37.03 134 ALA A CA 1
ATOM 1076 C C . ALA A 1 134 ? 2.300 -7.615 5.296 1.00 37.03 134 ALA A C 1
ATOM 1078 O O . ALA A 1 134 ? 2.667 -8.556 6.004 1.00 37.03 134 ALA A O 1
ATOM 1079 N N . ILE A 1 135 ? 2.998 -6.483 5.209 1.00 40.88 135 ILE A N 1
ATOM 1080 C CA . ILE A 1 135 ? 4.108 -6.195 6.108 1.00 40.88 135 ILE A CA 1
ATOM 1081 C C . ILE A 1 135 ? 3.472 -5.883 7.453 1.00 40.88 135 ILE A C 1
ATOM 1083 O O . ILE A 1 135 ? 2.899 -4.815 7.649 1.00 40.88 135 ILE A O 1
ATOM 1087 N N . ASN A 1 136 ? 3.545 -6.857 8.353 1.00 38.12 136 ASN A N 1
ATOM 1088 C CA . ASN A 1 136 ? 3.083 -6.711 9.717 1.00 38.12 136 ASN A CA 1
ATOM 1089 C C . ASN A 1 136 ? 4.125 -5.883 10.479 1.00 38.12 136 ASN A C 1
ATOM 1091 O O . ASN A 1 136 ? 5.177 -6.395 10.872 1.00 38.12 136 ASN A O 1
ATOM 1095 N N . LEU A 1 137 ? 3.870 -4.583 10.597 1.00 36.16 137 LEU A N 1
ATOM 1096 C CA . LEU A 1 137 ? 4.598 -3.723 11.520 1.00 36.16 137 LEU A CA 1
ATOM 1097 C C . LEU A 1 137 ? 3.981 -3.970 12.898 1.00 36.16 137 LEU A C 1
ATOM 1099 O O . LEU A 1 137 ? 2.795 -3.710 13.088 1.00 36.16 137 LEU A O 1
ATOM 1103 N N . LYS A 1 138 ? 4.764 -4.583 13.792 1.00 37.03 138 LYS A N 1
ATOM 1104 C CA . LYS A 1 138 ? 4.382 -4.791 15.193 1.00 37.03 138 LYS A CA 1
ATOM 1105 C C . LYS A 1 138 ? 4.237 -3.470 15.928 1.00 37.03 138 LYS A C 1
ATOM 1107 O O . LYS A 1 138 ? 5.085 -2.585 15.677 1.00 37.03 138 LYS A O 1
#

=== Feature glossary ===
Annotated list of the representations used here:

Nearest PDB structures. The Foldseek neighbor list gives the closest experimentally determined structures in the PDB, ranked by structural alignment. TM-score near 1 means near-identical fold; near 0.3 means only rough topology match. This is how one finds what a novel AlphaFold prediction most resembles in the solved-structure universe.

Foldseek 3Di. Foldseek's 3Di representation compresses backbone geometry into a per-residue letter drawn from a learned twenty-state alphabet. It captures the tertiary interaction pattern around each residue — which residues are packed against it in space, regardless of where they are in sequence.

Radius of gyration, Cα contacts, bounding box. Radius of gyration (Rg) is the root-mean-square distance of Cα atoms from their centroid — a single number for overall size and compactness. A globular domain of N residues has Rg ≈ 2.2·N^0.38 Å; an extended or disordered chain has a much larger Rg. The Cα contact count is the number of residue pairs whose Cα atoms are within 8 Å and are more than four positions apart in sequence — a standard proxy for tertiary packing density. The bounding box is the smallest axis-aligned box enclosing all Cα atoms.

InterPro / GO / CATH / organism. The annotation block draws on four external resources. InterPro: which protein families and domains the sequence belongs to. GO: standardized terms for what the protein does, what process it participates in, and where in the cell it acts. CATH: which structural fold it has in the CATH hierarchy. Organism: the species of origin.

mmCIF coordinates. The mmCIF block holds the 3D Cartesian coordinates of each backbone atom (N, Cα, C, O) in ångströms. mmCIF is the PDB's canonical archive format — a tagged-loop text representation of the atomic model.

pLDDT. pLDDT is the predicted lDDT-Cα score: AlphaFold's confidence that the local environment of each residue (all inter-atomic distances within 15 Å) is correctly placed. It is a per-residue number between 0 and 100, with higher meaning more reliable.

Backbone torsions (φ/ψ). φ (phi) and ψ (psi) are the two rotatable backbone dihedrals per residue: φ is the C(i-1)–N–Cα–C torsion, ψ is the N–Cα–C–N(i+1) torsion, both in degrees on (−180°, 180°]. α-helical residues cluster near (−60°, −45°); β-strand residues near (−120°, +130°). A Ramachandran plot is simply a scatter of (φ, ψ) for every residue.

B-factor. For experimental (PDB) structures, the B-factor (temperature factor) quantifies the positional spread of each atom in the crystal — a combination of thermal vibration and static disorder — in units of Å². High B-factors mark flexible loops or poorly resolved regions; low B-factors mark the rigid, well-ordered core.

Secondary structure (3-state, P-SEA). SS3 is a coarse helix/strand/coil call (letters a/b/c) made by the P-SEA algorithm from inter-Cα distances and dihedrals. It is less detailed than DSSP but needs only Cα positions.

Predicted aligned error. Predicted aligned error is AlphaFold's pairwise confidence. Unlike pLDDT (per-residue), PAE is per-residue-pair and captures whether two parts of the structure are correctly placed relative to each other. Units are ångströms of expected positional error.

Solvent-accessible surface area. Solvent-accessible surface area (SASA) is the area in Å² traced out by the centre of a 1.4 Å probe sphere (a water molecule) rolled over the protein's van der Waals surface (Shrake–Rupley / Lee–Richards construction). Buried residues have near-zero SASA; fully exposed residues can exceed 200 Å². The total SASA scales roughly with the number of surface residues.

Secondary structure (8-state, DSSP). The SS8 string is DSSP's per-residue secondary-structure call. α-helix (H) means an i→i+4 H-bond ladder; β-strand (E) means the residue participates in a β-sheet; 3₁₀ (G) and π (I) are tighter and wider helices; T/S are turns/bends; '-' is loop.

Rendered structure images. Structure images are PyMOL renders from six orthogonal camera directions. Cartoon representation draws helices as coils and strands as arrows; sticks shows the backbone as bonds; surface shows the solvent-excluded envelope. Rainbow coloring maps sequence position to hue (blue→red, N→C); chain coloring assigns a distinct color per polypeptide.

Sequence. The amino-acid sequence is the protein's primary structure: the linear order of residues from the N-terminus to the C-terminus, written in one-letter code. Everything else here — the 3D coordinates, the secondary structure, the domain annotations — is ultimately a consequence of this string.

Contact-map, Ramachandran, and PAE plots. Three diagnostic plots accompany the record. The Cα contact map visualizes the tertiary structure as a 2D adjacency matrix (8 Å cutoff, sequence-local contacts suppressed). The Ramachandran plot shows the distribution of backbone (φ, ψ) torsions, with points in the α and β basins reflecting secondary structure content. The PAE plot shows AlphaFold's inter-residue confidence as a color matrix.